Protein AF-A0A2T2RYE1-F1 (afdb_monomer)

Nearest PDB structures (foldseek):
  6z1p-assembly1_BX  TM=4.895E-01  e=3.411E+00  Tetra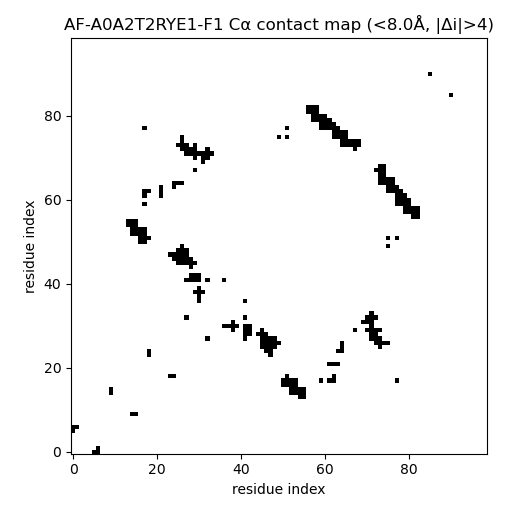hymena thermophila SB210
  4m4d-assembly1_A  TM=4.977E-01  e=5.579E+00  Mus musculus

Solvent-accessible surface area (backbone atoms only — not comparable to full-atom values): 6017 Å² total; per-residue (Å²)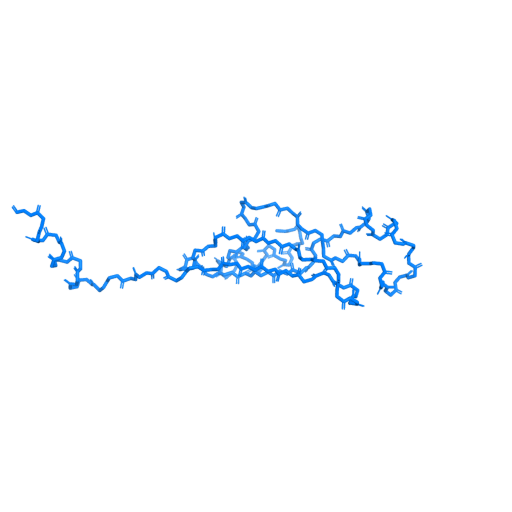: 118,87,51,68,68,54,44,54,51,33,72,75,65,64,42,39,57,50,42,70,94,63,59,87,55,61,23,31,43,31,58,58,29,95,80,73,47,56,49,71,56,18,62,73,67,34,40,57,80,74,85,62,70,40,55,88,75,50,44,73,76,45,47,48,64,52,72,71,81,76,44,34,46,35,50,75,50,73,46,76,43,77,69,85,77,72,50,77,67,56,54,55,53,61,58,65,76,75,115

pLDDT: mean 90.67, std 11.06, range [52.09, 98.5]

Structure (mmCIF, N/CA/C/O backbone):
data_AF-A0A2T2RYE1-F1
#
_entry.id   AF-A0A2T2RYE1-F1
#
loop_
_atom_site.group_PDB
_atom_site.id
_atom_site.type_symbol
_atom_site.label_atom_id
_atom_site.label_alt_id
_atom_site.label_comp_id
_atom_site.label_asym_id
_atom_site.label_entity_id
_atom_site.label_seq_id
_atom_site.pdbx_PDB_ins_code
_atom_site.Cartn_x
_atom_site.Cartn_y
_atom_site.Cartn_z
_atom_site.occupancy
_atom_site.B_iso_or_equiv
_atom_site.auth_seq_id
_atom_site.auth_comp_id
_atom_site.auth_asym_id
_atom_site.auth_atom_id
_atom_site.pdbx_PDB_model_num
ATOM 1 N N . MET A 1 1 ? 4.694 0.888 6.649 1.00 77.25 1 MET A N 1
ATOM 2 C CA . MET A 1 1 ? 5.753 1.015 5.628 1.00 77.25 1 MET A CA 1
ATOM 3 C C . MET A 1 1 ? 6.944 1.719 6.240 1.00 77.25 1 MET A C 1
ATOM 5 O O . MET A 1 1 ? 6.804 2.319 7.296 1.00 77.25 1 MET A O 1
ATOM 9 N N . TRP A 1 2 ? 8.107 1.571 5.614 1.00 91.69 2 TRP A N 1
ATOM 10 C CA . TRP A 1 2 ? 9.397 1.680 6.300 1.00 91.69 2 TRP A CA 1
ATOM 11 C C . TRP A 1 2 ? 9.981 3.092 6.364 1.00 91.69 2 TRP A C 1
ATOM 13 O O . TRP A 1 2 ? 10.847 3.344 7.192 1.00 91.69 2 TRP A O 1
ATOM 23 N N . SER A 1 3 ? 9.500 4.031 5.544 1.00 94.62 3 SER A N 1
ATOM 24 C CA . SER A 1 3 ? 9.972 5.419 5.605 1.00 94.62 3 SER A CA 1
ATOM 25 C C . SER A 1 3 ? 9.642 6.054 6.968 1.00 94.62 3 SER A C 1
ATOM 27 O O . SER A 1 3 ? 8.501 5.921 7.423 1.00 94.62 3 SER A O 1
ATOM 29 N N . PRO A 1 4 ? 10.577 6.781 7.609 1.00 97.50 4 PRO A N 1
ATOM 30 C CA . PRO A 1 4 ? 10.294 7.527 8.837 1.00 97.50 4 PRO A CA 1
ATOM 31 C C . PRO A 1 4 ? 9.145 8.533 8.675 1.00 97.50 4 PRO A C 1
ATOM 33 O O . PRO A 1 4 ? 8.328 8.695 9.575 1.00 97.50 4 PRO A O 1
ATOM 36 N N . TYR A 1 5 ? 9.023 9.159 7.499 1.00 97.06 5 TYR A N 1
ATOM 37 C CA . TYR A 1 5 ? 7.926 10.085 7.193 1.00 97.06 5 TYR A CA 1
ATOM 38 C C . TYR A 1 5 ? 6.573 9.378 7.143 1.00 97.06 5 TYR A C 1
ATOM 40 O O . TYR A 1 5 ? 5.576 9.903 7.635 1.00 97.06 5 TYR A O 1
ATOM 48 N N . TYR A 1 6 ? 6.549 8.165 6.586 1.00 96.88 6 TYR A N 1
ATOM 49 C CA . TYR A 1 6 ? 5.349 7.339 6.579 1.00 96.88 6 TYR A CA 1
ATOM 50 C C . TYR A 1 6 ? 4.943 6.951 8.004 1.00 96.88 6 TYR A C 1
ATOM 52 O O . TYR A 1 6 ? 3.770 7.050 8.346 1.00 96.88 6 TYR A O 1
ATOM 60 N N . GLN A 1 7 ? 5.900 6.518 8.831 1.00 96.94 7 GLN A N 1
ATOM 61 C CA . GLN A 1 7 ? 5.636 6.155 10.227 1.00 96.94 7 GLN A CA 1
ATOM 62 C C . GLN A 1 7 ? 5.063 7.355 10.986 1.00 96.94 7 GLN A C 1
ATOM 64 O O . GLN A 1 7 ? 3.956 7.268 11.503 1.00 96.94 7 GLN A O 1
ATOM 69 N N . LYS A 1 8 ? 5.712 8.523 10.884 1.00 98.12 8 LYS A N 1
ATOM 70 C CA . LYS A 1 8 ? 5.221 9.777 11.472 1.00 98.12 8 LYS A CA 1
ATOM 71 C C . LYS A 1 8 ? 3.791 10.129 11.038 1.00 98.12 8 LYS A C 1
ATOM 73 O O . LYS A 1 8 ? 3.002 10.567 11.869 1.00 98.12 8 LYS A O 1
ATOM 78 N N . LEU A 1 9 ? 3.449 9.951 9.757 1.00 97.62 9 LEU A N 1
ATOM 79 C CA . LEU A 1 9 ? 2.096 10.202 9.245 1.00 97.62 9 LEU A CA 1
ATOM 80 C C . LEU A 1 9 ? 1.062 9.284 9.907 1.00 97.62 9 LEU A C 1
ATOM 82 O O . LEU A 1 9 ? 0.006 9.739 10.334 1.00 97.62 9 LEU A O 1
ATOM 86 N N . VAL A 1 10 ? 1.349 7.989 9.970 1.00 97.81 10 VAL A N 1
ATOM 87 C CA . VAL A 1 10 ? 0.416 6.963 10.457 1.00 97.81 10 VAL A CA 1
ATOM 88 C C . VAL A 1 10 ? 0.253 7.075 11.968 1.00 97.81 10 VAL A C 1
ATOM 90 O O . VAL A 1 10 ? -0.871 7.069 12.457 1.00 97.81 10 VAL A O 1
ATOM 93 N N . ASP A 1 11 ? 1.354 7.281 12.687 1.00 97.44 11 ASP A N 1
ATOM 94 C CA . ASP A 1 11 ? 1.353 7.459 14.138 1.00 97.44 11 ASP A CA 1
ATOM 95 C C . ASP A 1 11 ? 0.651 8.766 14.535 1.00 97.44 11 ASP A C 1
ATOM 97 O O . ASP A 1 11 ? -0.103 8.799 15.504 1.00 97.44 11 ASP A O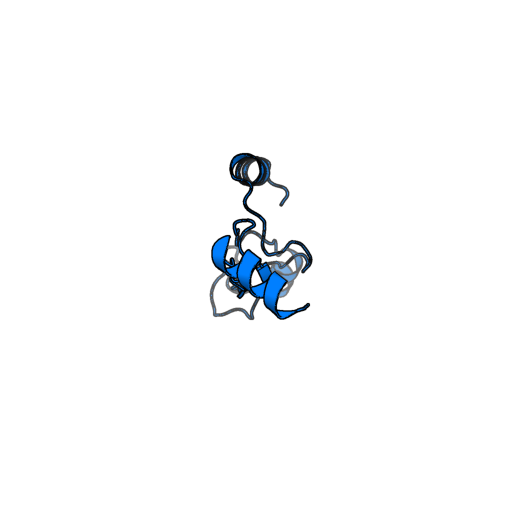 1
ATOM 101 N N . GLY A 1 12 ? 0.841 9.838 13.756 1.00 98.25 12 GLY A N 1
ATOM 102 C CA . GLY A 1 12 ? 0.216 11.138 14.006 1.00 98.25 12 GLY A CA 1
ATOM 103 C C . GLY A 1 12 ? -1.269 11.223 13.640 1.00 98.25 12 GLY A C 1
ATOM 104 O O . GLY 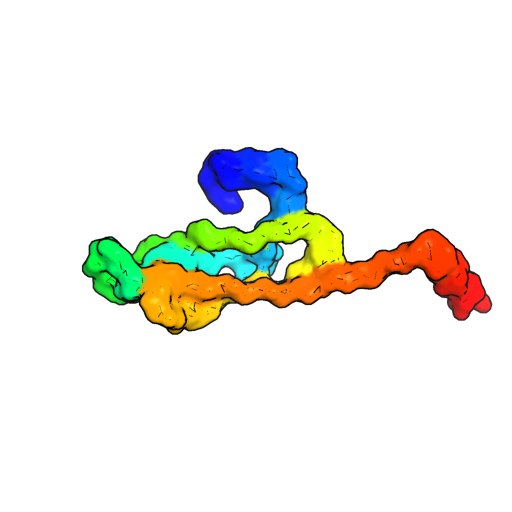A 1 12 ? -1.956 12.118 14.124 1.00 98.25 12 GLY A O 1
ATOM 105 N N . THR A 1 13 ? -1.776 10.324 12.791 1.00 98.12 13 THR A N 1
ATOM 106 C CA . THR A 1 13 ? -3.175 10.356 12.315 1.00 98.12 13 THR A CA 1
ATOM 107 C C . THR A 1 13 ? -4.019 9.183 12.801 1.00 98.12 13 THR A C 1
ATOM 109 O O . THR A 1 13 ? -5.243 9.241 12.723 1.00 98.12 13 THR A O 1
ATOM 112 N N . GLY A 1 14 ? -3.394 8.095 13.257 1.00 97.81 14 GLY A N 1
ATOM 113 C CA . GLY A 1 14 ? -4.080 6.839 13.561 1.00 97.81 14 GLY A CA 1
ATOM 114 C C . GLY A 1 14 ? -4.656 6.128 12.329 1.00 97.81 14 GLY A C 1
ATOM 115 O O . GLY A 1 14 ? -5.388 5.149 12.481 1.00 97.81 14 GLY A O 1
ATOM 116 N N . LEU A 1 15 ? -4.353 6.596 11.111 1.00 98.25 15 LEU A N 1
ATOM 117 C CA . LEU A 1 15 ? -4.833 5.968 9.885 1.00 98.25 15 LEU A CA 1
ATOM 118 C C . LEU A 1 15 ? -4.203 4.590 9.693 1.00 98.25 15 LEU A C 1
ATOM 120 O O . LEU A 1 15 ? -3.024 4.370 9.936 1.00 98.25 15 LEU A O 1
ATOM 124 N N . ILE A 1 16 ? -4.980 3.646 9.186 1.00 97.81 16 ILE A N 1
ATOM 125 C CA . ILE A 1 16 ? -4.583 2.256 9.018 1.00 97.81 16 ILE A CA 1
ATOM 126 C C . ILE A 1 16 ? -4.282 2.006 7.547 1.00 97.81 16 ILE A C 1
ATOM 128 O O . ILE A 1 16 ? -5.080 2.317 6.664 1.00 97.81 16 ILE A O 1
ATOM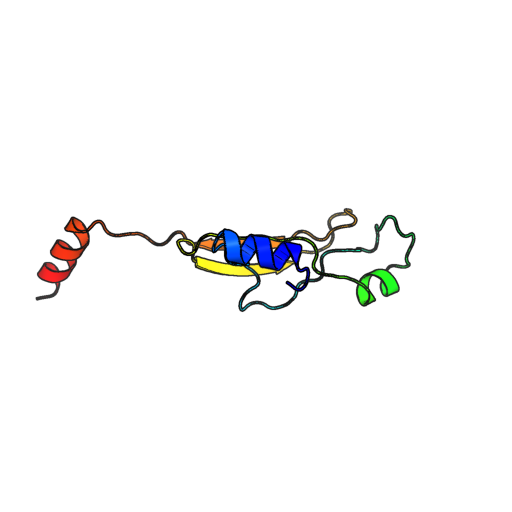 132 N N . ASN A 1 17 ? -3.129 1.399 7.265 1.00 97.69 17 ASN A N 1
ATOM 133 C CA . ASN A 1 17 ? -2.832 0.950 5.910 1.00 97.69 17 ASN A CA 1
ATOM 134 C C . ASN A 1 17 ? -3.733 -0.220 5.531 1.00 97.69 17 ASN A C 1
ATOM 136 O O . ASN A 1 17 ? -3.706 -1.260 6.187 1.00 97.69 17 ASN A O 1
ATOM 140 N N . THR A 1 18 ? -4.443 -0.080 4.420 1.00 97.69 18 THR A N 1
ATOM 141 C CA . THR A 1 18 ? -5.350 -1.108 3.887 1.00 97.69 18 THR A CA 1
ATOM 142 C C . THR A 1 18 ? -4.644 -2.417 3.530 1.00 97.69 18 THR A C 1
ATOM 144 O O . THR A 1 18 ? -5.269 -3.472 3.501 1.00 97.69 18 THR A O 1
ATOM 147 N N . ARG A 1 19 ? -3.319 -2.405 3.331 1.00 96.50 19 ARG A N 1
ATOM 148 C CA . ARG A 1 19 ? -2.518 -3.624 3.130 1.00 96.50 19 ARG A CA 1
ATOM 149 C C . ARG A 1 19 ? -2.350 -4.482 4.382 1.00 96.50 19 ARG A C 1
ATOM 151 O O . ARG A 1 19 ? -1.899 -5.623 4.274 1.00 96.50 19 ARG A O 1
ATOM 158 N N . LYS A 1 20 ? -2.649 -3.951 5.572 1.00 95.50 20 LYS A N 1
ATOM 159 C CA . LYS A 1 20 ? -2.515 -4.692 6.831 1.00 95.50 20 LYS A CA 1
ATOM 160 C C . LYS A 1 20 ? -3.377 -5.960 6.757 1.00 95.50 20 LYS A C 1
ATOM 162 O O . LYS A 1 20 ? -4.591 -5.867 6.654 1.00 95.50 20 LYS A O 1
ATOM 167 N N . GLY A 1 21 ? -2.731 -7.127 6.785 1.00 95.12 21 GLY A N 1
ATOM 168 C CA . GLY A 1 21 ? -3.387 -8.437 6.663 1.00 95.12 21 GLY A CA 1
ATOM 169 C C . GLY A 1 21 ? -3.455 -9.031 5.247 1.00 95.12 21 GLY A C 1
ATOM 170 O O . GLY A 1 21 ? -3.787 -10.202 5.127 1.00 95.12 21 GLY A O 1
ATOM 171 N N . PHE A 1 22 ? -3.088 -8.287 4.194 1.00 96.94 22 PHE A N 1
ATOM 172 C CA . PHE A 1 22 ? -3.157 -8.754 2.793 1.00 96.94 22 PHE A CA 1
ATOM 173 C C . PHE A 1 22 ? -1.790 -8.898 2.109 1.00 96.94 22 PHE A C 1
ATOM 175 O O . PHE A 1 22 ? -1.684 -9.536 1.066 1.00 96.94 22 PHE A O 1
ATOM 182 N N . GLY A 1 23 ? -0.736 -8.329 2.698 1.00 94.69 23 GLY A N 1
ATOM 183 C CA . GLY A 1 23 ? 0.639 -8.472 2.222 1.00 94.69 23 GLY A CA 1
ATOM 184 C C . GLY A 1 23 ? 1.194 -7.221 1.546 1.00 94.69 23 GLY A C 1
ATOM 185 O O . GLY A 1 23 ? 0.662 -6.116 1.667 1.00 94.69 23 GLY A O 1
ATOM 186 N N . ILE A 1 24 ? 2.329 -7.388 0.872 1.00 94.50 24 ILE A N 1
ATOM 187 C CA . ILE A 1 24 ? 3.043 -6.303 0.200 1.00 94.50 24 ILE A CA 1
ATOM 188 C C . ILE A 1 24 ? 2.740 -6.380 -1.292 1.00 94.50 24 ILE A C 1
ATOM 190 O O . ILE A 1 24 ? 2.967 -7.405 -1.927 1.00 94.50 24 ILE A O 1
ATOM 194 N N . PHE A 1 25 ? 2.256 -5.273 -1.853 1.00 94.75 25 PHE A N 1
ATOM 195 C CA . PHE A 1 25 ? 1.921 -5.178 -3.270 1.00 94.75 25 PHE A CA 1
ATOM 196 C C . PHE A 1 25 ? 2.842 -4.168 -3.945 1.00 94.75 25 PHE A C 1
ATOM 198 O O . PHE A 1 25 ? 2.617 -2.969 -3.756 1.00 94.75 25 PHE A O 1
ATOM 205 N N . PRO A 1 26 ? 3.860 -4.628 -4.695 1.00 94.62 26 PRO A N 1
ATOM 206 C CA . PRO A 1 26 ? 4.709 -3.755 -5.489 1.00 94.62 26 PRO A CA 1
ATOM 207 C C . PRO A 1 26 ? 3.880 -3.027 -6.544 1.00 94.62 26 PRO A C 1
ATOM 209 O O . PRO A 1 26 ? 3.094 -3.659 -7.267 1.00 94.62 26 PRO A O 1
ATOM 212 N N . THR A 1 27 ? 4.030 -1.707 -6.596 1.00 96.81 27 THR A N 1
ATOM 213 C CA . THR A 1 27 ? 3.251 -0.842 -7.486 1.00 96.81 27 THR A CA 1
ATOM 214 C C . THR A 1 27 ? 4.114 -0.078 -8.474 1.00 96.81 27 THR A C 1
ATOM 216 O O . THR A 1 27 ? 3.616 0.241 -9.544 1.00 96.81 27 THR A O 1
ATOM 219 N N . TRP A 1 28 ? 5.400 0.130 -8.194 1.00 96.81 28 TRP A N 1
ATOM 220 C CA . TRP A 1 28 ? 6.322 0.838 -9.082 1.00 96.81 28 TRP A CA 1
ATOM 221 C C . TRP A 1 28 ? 7.727 0.231 -9.002 1.00 96.81 28 TRP A C 1
ATOM 223 O O . TRP A 1 28 ? 8.088 -0.237 -7.927 1.00 96.81 28 TRP A O 1
ATOM 233 N N . PRO A 1 29 ? 8.540 0.205 -10.066 1.00 95.81 29 PRO A N 1
ATOM 234 C CA . PRO A 1 29 ? 8.183 0.561 -11.431 1.00 95.81 29 PRO A CA 1
ATOM 235 C C . PRO A 1 29 ? 7.458 -0.583 -12.160 1.00 95.81 29 PRO A C 1
ATOM 237 O O . PRO A 1 29 ? 7.721 -1.761 -11.915 1.00 95.81 29 PRO A O 1
ATOM 240 N N . THR A 1 30 ? 6.564 -0.255 -13.097 1.00 94.31 30 THR A N 1
ATOM 241 C CA . THR A 1 30 ? 6.078 -1.214 -14.112 1.00 94.31 30 THR A CA 1
ATOM 242 C C . THR A 1 30 ? 7.063 -1.325 -15.284 1.00 94.31 30 THR A C 1
ATOM 244 O O . THR A 1 30 ? 8.135 -0.731 -15.271 1.00 94.31 30 THR A O 1
ATOM 247 N N . ALA A 1 31 ? 6.731 -2.085 -16.334 1.00 91.56 31 ALA A N 1
ATOM 248 C CA . ALA A 1 31 ? 7.548 -2.121 -17.552 1.00 91.56 31 ALA A CA 1
ATOM 249 C C . ALA A 1 31 ? 7.585 -0.767 -18.296 1.00 91.56 31 ALA A C 1
ATOM 251 O O . ALA A 1 31 ? 8.578 -0.475 -18.950 1.00 91.56 31 ALA A O 1
ATOM 252 N N . ASN A 1 32 ? 6.560 0.078 -18.140 1.00 91.19 32 ASN A N 1
ATOM 253 C CA . ASN A 1 32 ? 6.483 1.411 -18.750 1.00 91.19 32 ASN A CA 1
ATOM 254 C C . ASN A 1 32 ? 7.120 2.482 -17.852 1.00 91.19 32 ASN A C 1
ATOM 256 O O . ASN A 1 32 ? 6.569 3.562 -17.670 1.00 91.19 32 ASN A O 1
ATOM 260 N N . ASN A 1 33 ? 8.243 2.157 -17.219 1.00 90.69 33 ASN A N 1
ATOM 261 C CA . ASN A 1 33 ? 8.867 3.027 -16.229 1.00 90.69 33 ASN A CA 1
ATOM 262 C C . ASN A 1 33 ? 9.769 4.098 -16.859 1.00 90.69 33 ASN A C 1
ATOM 264 O O . ASN A 1 33 ? 10.397 3.844 -17.888 1.00 90.69 33 ASN A O 1
ATOM 268 N N . PRO A 1 34 ? 9.925 5.261 -16.200 1.00 88.38 34 PRO A N 1
ATOM 269 C CA . PRO A 1 34 ? 10.803 6.332 -16.674 1.00 88.38 34 PRO A CA 1
ATOM 270 C C . PRO A 1 34 ? 12.300 6.010 -16.530 1.00 88.38 34 PRO A C 1
ATOM 272 O O . PRO A 1 34 ? 13.135 6.765 -17.017 1.00 88.38 34 PRO A O 1
ATOM 275 N N . LEU A 1 35 ? 12.661 4.908 -15.862 1.00 89.56 35 LEU A N 1
ATOM 276 C CA . LEU A 1 35 ? 14.054 4.516 -15.627 1.00 89.56 35 LEU A CA 1
ATOM 277 C C . LEU A 1 35 ? 14.678 3.786 -16.828 1.00 89.56 35 LEU A C 1
ATOM 279 O O . LEU A 1 35 ? 15.860 3.454 -16.785 1.00 89.56 35 LEU A O 1
ATOM 283 N N . GLY A 1 36 ? 13.894 3.482 -17.870 1.00 89.50 36 GLY A N 1
ATOM 284 C CA . GLY A 1 36 ? 14.358 2.708 -19.025 1.00 89.50 36 GLY A CA 1
ATOM 285 C C . GLY A 1 36 ? 14.735 1.263 -18.679 1.00 89.50 36 GLY A C 1
ATOM 286 O O . GLY A 1 36 ? 15.440 0.608 -19.445 1.00 89.50 36 GLY A O 1
ATOM 287 N N . LEU A 1 37 ? 14.297 0.757 -17.519 1.00 90.81 37 LEU A N 1
ATOM 288 C CA . LEU A 1 37 ? 14.618 -0.598 -17.086 1.00 90.81 37 LEU A CA 1
ATOM 289 C C . LEU A 1 37 ? 13.847 -1.621 -17.926 1.00 90.81 37 LEU A C 1
ATOM 291 O O . LEU A 1 37 ? 12.640 -1.450 -18.132 1.00 90.81 37 LEU A O 1
ATOM 295 N N . PRO A 1 38 ? 14.483 -2.736 -18.330 1.00 92.75 38 PRO A N 1
ATOM 296 C CA . PRO A 1 38 ? 13.771 -3.815 -18.994 1.00 92.75 38 PRO A CA 1
ATOM 297 C C . PRO A 1 38 ? 12.711 -4.413 -18.056 1.00 92.75 38 PRO A C 1
ATOM 299 O O . PRO A 1 38 ? 12.900 -4.482 -16.839 1.00 92.75 38 PRO A O 1
ATOM 302 N N . GLY A 1 39 ? 11.593 -4.885 -18.619 1.00 89.75 39 GLY A N 1
ATOM 303 C CA . GLY A 1 39 ? 10.411 -5.285 -17.841 1.00 89.75 39 GLY A CA 1
ATOM 304 C C . GLY A 1 39 ? 10.672 -6.339 -16.755 1.00 89.75 39 GLY A C 1
ATOM 305 O O . GLY A 1 39 ? 10.058 -6.287 -15.689 1.00 89.75 39 GLY A O 1
ATOM 306 N N . PHE A 1 40 ? 11.618 -7.261 -16.973 1.00 92.00 40 PHE A N 1
ATOM 307 C CA . PHE A 1 40 ? 12.013 -8.244 -15.956 1.00 92.00 40 PHE A CA 1
ATOM 308 C C . PHE A 1 40 ? 12.729 -7.593 -14.760 1.00 92.00 40 PHE A C 1
ATOM 310 O O . PHE A 1 40 ? 12.468 -7.965 -13.618 1.00 92.00 40 PHE A O 1
ATOM 317 N N . ALA A 1 41 ? 13.586 -6.596 -15.004 1.00 93.62 41 ALA A N 1
ATOM 318 C CA . ALA A 1 41 ? 14.301 -5.876 -13.956 1.00 93.62 41 ALA A CA 1
ATOM 319 C C . ALA A 1 41 ? 13.339 -4.986 -13.164 1.00 93.62 41 ALA A C 1
ATOM 321 O O . ALA A 1 41 ? 13.359 -5.012 -11.936 1.00 93.62 41 ALA A O 1
ATOM 322 N N . ALA A 1 42 ? 12.430 -4.286 -13.853 1.00 92.69 42 ALA A N 1
ATOM 323 C CA . ALA A 1 42 ? 11.379 -3.500 -13.208 1.00 92.69 42 ALA A CA 1
ATOM 324 C C . ALA A 1 42 ? 10.519 -4.363 -12.270 1.00 92.69 42 ALA A C 1
ATOM 326 O O . ALA A 1 42 ? 10.242 -3.972 -11.141 1.00 92.69 42 ALA A O 1
ATOM 327 N N . ARG A 1 43 ? 10.174 -5.589 -12.693 1.00 89.00 43 ARG A N 1
ATOM 328 C CA . ARG A 1 43 ? 9.429 -6.542 -11.859 1.00 89.00 43 ARG A CA 1
ATOM 329 C C . ARG A 1 43 ? 10.195 -6.965 -10.601 1.00 89.00 43 ARG A C 1
ATOM 331 O O . ARG A 1 43 ? 9.574 -7.077 -9.548 1.00 89.00 43 ARG A O 1
ATOM 338 N N . LEU A 1 44 ? 11.500 -7.223 -10.702 1.00 92.69 44 LEU A N 1
ATOM 339 C CA . LEU A 1 44 ? 12.326 -7.661 -9.567 1.00 92.69 44 LEU A CA 1
ATOM 340 C C . LEU A 1 44 ? 12.616 -6.535 -8.568 1.00 92.69 44 LEU A C 1
ATOM 342 O O . LEU A 1 44 ? 12.723 -6.793 -7.374 1.00 92.69 44 LEU A O 1
ATOM 346 N N . LEU A 1 45 ? 12.726 -5.299 -9.052 1.00 94.06 45 LEU A N 1
ATOM 347 C CA . LEU A 1 45 ? 13.058 -4.122 -8.245 1.00 94.06 45 LEU A CA 1
ATOM 348 C C . LEU A 1 45 ? 11.822 -3.329 -7.800 1.00 94.06 45 LEU A C 1
ATOM 350 O O . LEU A 1 45 ? 11.953 -2.235 -7.251 1.00 94.06 45 LEU A O 1
ATOM 354 N N . SER A 1 46 ? 10.618 -3.851 -8.048 1.00 94.81 46 SER A N 1
ATOM 355 C CA . SER A 1 46 ? 9.393 -3.126 -7.740 1.00 94.81 46 SER A CA 1
ATOM 356 C C . SER A 1 46 ? 9.162 -3.002 -6.235 1.00 94.81 46 SER A C 1
ATOM 3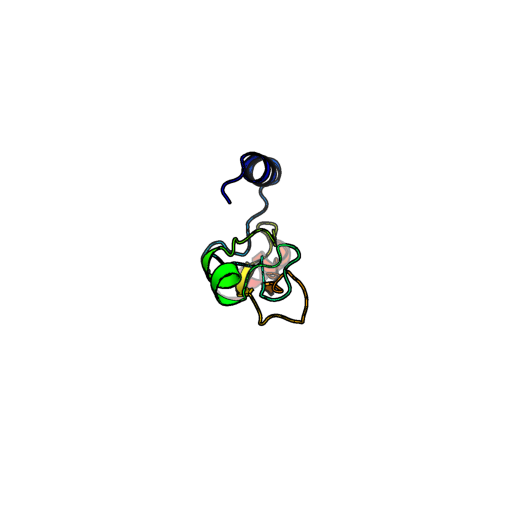58 O O . SER A 1 46 ? 9.231 -3.969 -5.477 1.00 94.81 46 SER A O 1
ATOM 360 N N . ILE A 1 47 ? 8.831 -1.784 -5.817 1.00 95.75 47 ILE A N 1
ATOM 361 C CA . ILE A 1 47 ? 8.543 -1.377 -4.451 1.00 95.75 47 ILE A CA 1
ATOM 362 C C . ILE A 1 47 ? 7.089 -0.878 -4.314 1.00 95.75 47 ILE A C 1
ATOM 364 O O . ILE A 1 47 ? 6.466 -0.426 -5.280 1.00 95.75 47 ILE A O 1
ATOM 368 N N . PRO A 1 48 ? 6.494 -0.994 -3.116 1.00 96.06 48 PRO A N 1
ATOM 369 C CA . PRO A 1 48 ? 5.088 -0.672 -2.875 1.00 96.06 48 PRO A CA 1
ATOM 370 C C . PRO A 1 48 ? 4.904 0.798 -2.459 1.00 96.06 48 PRO A C 1
ATOM 372 O O . PRO A 1 48 ? 4.603 1.059 -1.302 1.00 96.06 48 PRO A O 1
ATOM 375 N N . ILE A 1 49 ? 5.104 1.771 -3.345 1.00 95.69 49 ILE A N 1
ATOM 376 C CA . ILE A 1 49 ? 5.118 3.198 -2.940 1.00 95.69 49 ILE A CA 1
ATOM 377 C C . ILE A 1 49 ? 3.750 3.889 -2.937 1.00 95.69 49 ILE A C 1
ATOM 379 O O . ILE A 1 49 ? 3.623 4.980 -2.393 1.00 95.69 49 ILE A O 1
ATOM 383 N N . ASP A 1 50 ? 2.711 3.261 -3.483 1.00 96.38 50 ASP A N 1
ATOM 384 C CA . ASP A 1 50 ? 1.353 3.817 -3.448 1.00 96.38 50 ASP A CA 1
ATOM 385 C C . ASP A 1 50 ? 0.636 3.373 -2.181 1.00 96.38 50 ASP A C 1
ATOM 387 O O . ASP A 1 50 ? 0.713 2.207 -1.810 1.00 96.38 50 ASP A O 1
ATOM 391 N N . HIS A 1 51 ? -0.097 4.246 -1.499 1.00 96.00 51 HIS A N 1
ATOM 392 C CA . HIS A 1 51 ? -0.758 3.914 -0.236 1.00 96.00 51 HIS A CA 1
ATOM 393 C C . HIS A 1 51 ? -2.245 4.246 -0.283 1.00 96.00 51 HIS A C 1
ATOM 395 O O . HIS A 1 51 ? -2.624 5.326 -0.713 1.00 96.00 51 HIS A O 1
ATOM 401 N N . CYS A 1 52 ? -3.077 3.351 0.250 1.00 97.44 52 CYS A N 1
ATOM 402 C CA . CYS A 1 52 ? -4.448 3.671 0.630 1.00 97.44 52 CYS A CA 1
ATOM 403 C C . CYS A 1 52 ? -4.567 3.496 2.146 1.00 97.44 52 CYS A C 1
ATOM 405 O O . CYS A 1 52 ? -4.267 2.416 2.676 1.00 97.44 52 CYS A O 1
ATOM 407 N N . LEU A 1 53 ? -4.928 4.578 2.833 1.00 97.94 53 LEU A N 1
ATOM 408 C CA . LEU A 1 53 ? -5.048 4.648 4.283 1.00 97.94 53 LEU A CA 1
ATOM 409 C C . LEU A 1 53 ? -6.507 4.934 4.648 1.00 97.94 53 LEU A C 1
ATOM 411 O O . LEU A 1 53 ? -7.142 5.773 4.015 1.00 97.94 53 LEU A O 1
ATOM 415 N N . VAL A 1 54 ? -7.025 4.244 5.660 1.00 98.12 54 VAL A N 1
ATOM 416 C CA . VAL A 1 54 ? -8.413 4.375 6.126 1.00 98.12 54 VAL A CA 1
ATOM 417 C C . VAL A 1 54 ? -8.454 4.625 7.624 1.00 98.12 54 VAL A C 1
ATOM 419 O O . VAL A 1 54 ? -7.523 4.270 8.343 1.00 98.12 54 VAL A O 1
ATOM 422 N N . THR A 1 55 ? -9.530 5.230 8.110 1.00 97.38 55 THR A N 1
ATOM 423 C CA . THR A 1 55 ? -9.776 5.330 9.549 1.00 97.38 55 THR A CA 1
ATOM 424 C C . THR A 1 55 ? -10.276 3.986 10.104 1.00 97.38 55 THR A C 1
ATOM 426 O O . THR A 1 55 ? -10.643 3.085 9.346 1.00 97.38 55 THR A O 1
ATOM 429 N N . SER A 1 56 ? -10.278 3.820 11.430 1.00 95.06 56 SER A N 1
ATOM 430 C CA . SER A 1 56 ? -10.670 2.560 12.087 1.00 95.06 56 SER A CA 1
ATOM 431 C C . SER A 1 56 ? -12.164 2.235 11.973 1.00 95.06 56 SER A C 1
ATOM 433 O O . SER A 1 56 ? -12.581 1.119 12.273 1.00 95.06 56 SER A O 1
ATOM 435 N N . GLU A 1 57 ? -12.974 3.190 11.521 1.00 95.38 57 GLU A N 1
ATOM 436 C CA . GLU A 1 57 ? -14.397 3.015 11.254 1.00 95.38 57 GLU A CA 1
ATOM 437 C C . GLU A 1 57 ? -14.697 2.193 10.009 1.00 95.38 57 GLU A C 1
ATOM 439 O O . GLU A 1 57 ? -15.814 1.700 9.880 1.00 95.38 57 GLU A O 1
ATOM 444 N N . LEU A 1 58 ? -13.738 2.058 9.094 1.00 96.19 58 LEU A N 1
ATOM 445 C CA . LEU A 1 58 ? -13.912 1.295 7.866 1.00 96.19 58 LEU A CA 1
ATOM 446 C C . LEU A 1 58 ? -13.298 -0.089 8.020 1.00 96.19 58 LEU A C 1
ATOM 448 O O . LEU A 1 58 ? -12.158 -0.244 8.460 1.00 96.19 58 LEU A O 1
ATOM 452 N N . GLN A 1 59 ? -14.042 -1.107 7.598 1.00 96.44 59 GLN A N 1
ATOM 453 C CA . GLN A 1 59 ? -13.512 -2.457 7.510 1.00 96.44 59 GLN A CA 1
ATOM 454 C C . GLN A 1 59 ? -12.920 -2.680 6.119 1.00 96.44 59 GLN A C 1
ATOM 456 O O . GLN A 1 59 ? -13.593 -2.490 5.106 1.00 96.44 59 GLN A O 1
ATOM 461 N N . VAL A 1 60 ? -11.664 -3.123 6.076 1.00 97.94 60 VAL A N 1
ATOM 462 C CA . VAL A 1 60 ? -10.993 -3.511 4.831 1.00 97.94 60 VAL A CA 1
ATOM 463 C C . VAL A 1 60 ? -11.290 -4.977 4.552 1.00 97.94 60 VAL A C 1
ATOM 465 O O . VAL A 1 60 ? -10.888 -5.849 5.320 1.00 97.94 60 VAL A O 1
ATOM 468 N N . VAL A 1 61 ? -12.003 -5.244 3.461 1.00 98.12 61 VAL A N 1
ATOM 469 C CA . VAL A 1 61 ? -12.352 -6.608 3.041 1.00 98.12 61 VAL A CA 1
ATOM 470 C C . VAL A 1 61 ? -11.219 -7.225 2.242 1.00 98.12 61 VAL A C 1
ATOM 472 O O . VAL A 1 61 ? -10.894 -8.395 2.424 1.00 98.12 61 VAL A O 1
ATOM 475 N N . GLN A 1 62 ? -10.616 -6.436 1.355 1.00 98.00 62 GLN A N 1
ATOM 476 C CA . GLN A 1 62 ? -9.549 -6.898 0.486 1.00 98.00 62 GLN A CA 1
ATOM 477 C C . GLN A 1 62 ? -8.719 -5.724 -0.017 1.00 98.00 62 GLN A C 1
ATOM 479 O O . GLN A 1 62 ? -9.259 -4.685 -0.388 1.00 98.00 62 GLN A O 1
ATOM 484 N N . THR A 1 63 ? -7.411 -5.940 -0.118 1.00 98.31 63 THR A N 1
ATOM 485 C CA . THR A 1 63 ? -6.496 -5.059 -0.846 1.00 98.31 63 THR A CA 1
ATOM 486 C C . THR A 1 63 ? -5.729 -5.885 -1.862 1.00 98.31 63 THR A C 1
ATOM 488 O O . THR A 1 63 ? -5.207 -6.945 -1.526 1.00 98.31 63 THR A O 1
ATOM 491 N N . ARG A 1 64 ? -5.652 -5.408 -3.105 1.00 97.56 64 ARG A N 1
ATOM 492 C CA . ARG A 1 64 ? -4.924 -6.074 -4.195 1.00 97.56 64 ARG A CA 1
ATOM 493 C C . ARG A 1 64 ? -4.323 -5.050 -5.150 1.00 97.56 64 ARG A C 1
ATOM 495 O O . ARG A 1 64 ? -4.902 -3.989 -5.366 1.00 97.56 64 ARG A O 1
ATOM 502 N N . ALA A 1 65 ? -3.190 -5.380 -5.764 1.00 96.56 65 ALA A N 1
ATOM 503 C CA . ALA A 1 65 ? -2.705 -4.640 -6.929 1.00 96.56 65 ALA A CA 1
ATOM 504 C C . ALA A 1 65 ? -3.256 -5.259 -8.216 1.00 96.56 65 ALA A C 1
ATOM 506 O O . ALA A 1 65 ? -3.211 -6.478 -8.390 1.00 96.56 65 ALA A O 1
ATOM 507 N N . LEU A 1 66 ? -3.736 -4.417 -9.125 1.00 96.81 66 LEU A N 1
ATOM 508 C CA . LEU A 1 66 ? -4.278 -4.831 -10.416 1.00 96.81 66 LEU A CA 1
ATOM 509 C C . LEU A 1 66 ? -3.180 -4.928 -11.484 1.00 96.81 66 LEU A C 1
ATOM 511 O O . LEU A 1 66 ? -2.005 -4.624 -11.240 1.00 96.81 66 LEU A O 1
ATOM 515 N N . SER A 1 67 ? -3.547 -5.422 -12.664 1.00 93.94 67 SER A N 1
ATOM 516 C CA . SER A 1 67 ? -2.666 -5.447 -13.835 1.00 93.94 67 SER A CA 1
ATOM 517 C C . SER A 1 67 ? -2.232 -4.035 -14.232 1.00 93.94 67 SER A C 1
ATOM 519 O O . SER A 1 67 ? -2.913 -3.057 -13.927 1.00 93.94 67 SER A O 1
ATOM 521 N N . SER A 1 68 ? -1.082 -3.926 -14.901 1.00 92.19 68 SER A N 1
ATOM 522 C CA . SER A 1 68 ? -0.643 -2.640 -15.450 1.00 92.19 68 SER A CA 1
ATOM 523 C C . SER A 1 68 ? -1.656 -2.138 -16.482 1.00 92.19 68 SER A C 1
ATOM 525 O O . SER A 1 68 ? -2.174 -2.917 -17.279 1.00 92.19 68 SER A O 1
ATOM 527 N N . VAL A 1 69 ? -1.916 -0.832 -16.449 1.00 94.12 69 VAL A N 1
ATOM 528 C CA . VAL A 1 69 ? -2.843 -0.122 -17.348 1.00 94.12 69 VAL A CA 1
ATOM 529 C C . VAL A 1 69 ? -2.104 0.851 -18.272 1.00 94.12 69 VAL A C 1
ATOM 531 O O . VAL A 1 69 ? -2.672 1.825 -18.746 1.00 94.12 69 VAL A O 1
ATOM 534 N N . GLY A 1 70 ? -0.806 0.622 -18.486 1.00 92.25 70 GLY A N 1
ATOM 535 C CA . GLY A 1 70 ? 0.057 1.483 -19.298 1.00 92.25 70 GLY A CA 1
ATOM 536 C C . GLY A 1 70 ? 0.784 2.590 -18.524 1.00 92.25 70 GLY A C 1
ATOM 537 O O . GLY A 1 70 ? 1.722 3.164 -19.067 1.00 92.25 70 GLY A O 1
ATOM 538 N N . SER A 1 71 ? 0.419 2.839 -17.262 1.00 94.00 71 SER A N 1
ATOM 539 C CA . SER A 1 71 ? 1.171 3.703 -16.338 1.00 94.00 71 SER A CA 1
ATOM 540 C C . SER A 1 71 ? 2.448 3.016 -15.833 1.00 94.00 71 SER A C 1
ATOM 542 O O . SER A 1 71 ? 2.530 1.783 -15.756 1.00 94.00 71 SER A O 1
ATOM 544 N N . ASP A 1 72 ? 3.431 3.825 -15.445 1.00 95.06 72 ASP A N 1
ATOM 545 C CA . ASP A 1 72 ? 4.618 3.429 -14.684 1.00 95.06 72 ASP A CA 1
ATOM 546 C C . ASP A 1 72 ? 4.293 2.915 -13.265 1.00 95.06 72 ASP A C 1
ATOM 548 O O . ASP A 1 72 ? 5.135 2.258 -12.649 1.00 95.06 72 ASP A O 1
ATOM 552 N N . HIS A 1 73 ? 3.058 3.124 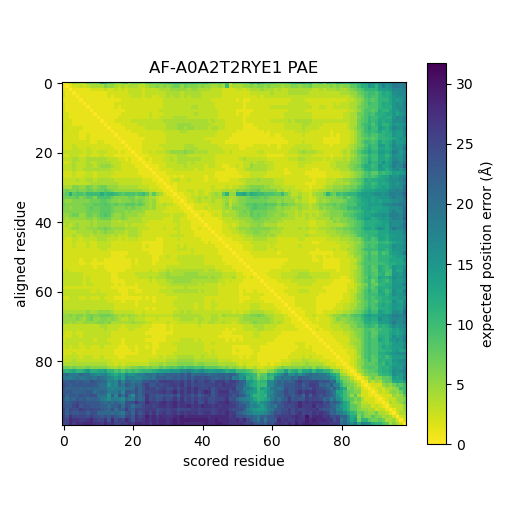-12.792 1.00 97.44 73 HIS A N 1
ATOM 553 C CA . HIS A 1 73 ? 2.481 2.556 -11.575 1.00 97.44 73 HIS A CA 1
ATOM 554 C C . HIS A 1 73 ? 1.408 1.486 -11.863 1.00 97.44 73 HIS A C 1
ATOM 556 O O . HIS A 1 73 ? 0.672 1.525 -12.855 1.00 97.44 73 HIS A O 1
ATOM 562 N N . ARG A 1 74 ? 1.274 0.512 -10.953 1.00 97.19 74 ARG A N 1
ATOM 563 C CA . ARG A 1 74 ? 0.145 -0.431 -10.910 1.00 97.19 74 ARG A CA 1
ATOM 564 C C . ARG A 1 74 ? -0.983 0.136 -10.048 1.00 97.19 74 ARG A C 1
ATOM 566 O O . ARG A 1 74 ? -0.711 0.553 -8.922 1.00 97.19 74 ARG A O 1
ATOM 573 N N . PRO A 1 75 ? -2.248 0.046 -10.491 1.00 97.25 75 PRO A N 1
ATOM 574 C CA . PRO A 1 75 ? -3.380 0.424 -9.657 1.00 97.25 75 PRO A CA 1
ATOM 575 C C . PRO A 1 75 ? -3.488 -0.465 -8.415 1.00 97.25 75 PRO A C 1
ATOM 577 O O . PRO A 1 75 ? -3.257 -1.678 -8.478 1.00 97.25 75 PRO A O 1
ATOM 580 N N . ILE A 1 76 ? -3.921 0.127 -7.304 1.00 97.50 76 ILE A N 1
ATOM 581 C CA . ILE A 1 76 ? -4.372 -0.599 -6.114 1.00 97.50 76 ILE A CA 1
ATOM 582 C C . ILE A 1 76 ? -5.896 -0.534 -6.035 1.00 97.50 76 ILE A C 1
ATOM 584 O O . ILE A 1 76 ? -6.486 0.528 -6.210 1.00 97.50 76 ILE A O 1
ATOM 588 N N . ALA A 1 77 ? -6.527 -1.673 -5.775 1.00 98.00 77 ALA A N 1
ATOM 589 C CA . ALA A 1 77 ? -7.955 -1.771 -5.516 1.00 98.00 77 ALA A CA 1
ATOM 590 C C . ALA A 1 77 ? -8.172 -2.206 -4.068 1.00 98.00 77 ALA A C 1
ATOM 592 O O . ALA A 1 77 ? -7.559 -3.177 -3.606 1.00 98.00 77 ALA A O 1
ATOM 593 N N . VAL A 1 78 ? -9.036 -1.471 -3.371 1.00 98.38 78 VAL A N 1
ATOM 594 C CA . VAL A 1 78 ? -9.399 -1.724 -1.979 1.00 98.38 78 VAL A CA 1
ATOM 595 C C . VAL A 1 78 ? -10.911 -1.843 -1.892 1.00 98.38 78 VAL A C 1
ATOM 597 O O . VAL A 1 78 ? -11.630 -0.917 -2.260 1.00 98.38 78 VAL A O 1
ATOM 600 N N . ASP A 1 79 ? -11.374 -2.977 -1.381 1.00 98.50 79 ASP A N 1
ATOM 601 C CA . ASP A 1 79 ? -12.788 -3.218 -1.129 1.00 98.50 79 ASP A CA 1
ATOM 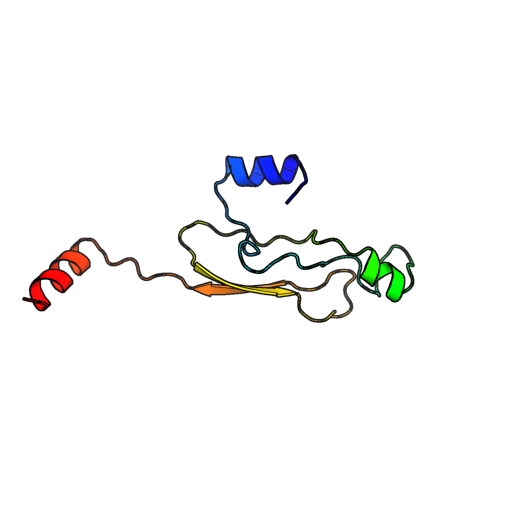602 C C . ASP A 1 79 ? -13.066 -2.897 0.349 1.00 98.50 79 ASP A C 1
ATOM 604 O O . ASP A 1 79 ? -12.405 -3.430 1.250 1.00 98.50 79 ASP A O 1
ATOM 608 N N . LEU A 1 80 ? -14.019 -1.996 0.599 1.00 97.88 80 LEU A N 1
ATOM 609 C CA . LEU A 1 80 ? -14.327 -1.457 1.926 1.00 97.88 80 LEU A CA 1
ATOM 610 C C . LEU A 1 80 ? -15.778 -1.736 2.309 1.00 97.88 80 LEU A C 1
ATOM 612 O O . LEU A 1 80 ? -16.679 -1.671 1.474 1.00 97.88 80 LEU A O 1
ATOM 616 N N . VAL A 1 81 ? -16.003 -1.973 3.597 1.00 97.31 81 VAL A N 1
ATOM 617 C CA . VAL A 1 81 ? -17.334 -2.006 4.208 1.00 97.31 81 VAL A CA 1
ATOM 618 C C . VAL A 1 81 ? -17.440 -0.861 5.201 1.00 97.31 81 VAL A C 1
ATOM 620 O O . VAL A 1 81 ? -16.547 -0.657 6.025 1.00 97.31 81 VAL A O 1
ATOM 623 N N . VAL A 1 82 ? -18.557 -0.139 5.132 1.00 95.38 82 VAL A N 1
ATOM 624 C CA . VAL A 1 82 ? -18.975 0.820 6.156 1.00 95.38 82 VAL A CA 1
ATOM 625 C C . VAL A 1 82 ? -19.868 0.068 7.145 1.00 95.38 82 VAL A C 1
ATOM 627 O O . VAL A 1 82 ? -21.003 -0.271 6.794 1.00 95.38 82 VAL A O 1
ATOM 630 N N . PRO A 1 83 ? -19.395 -0.238 8.364 1.00 87.88 83 PRO A N 1
ATOM 631 C CA . PRO A 1 83 ? -20.210 -0.921 9.353 1.00 87.88 83 PRO A CA 1
ATOM 632 C C . PRO A 1 83 ? -21.404 -0.048 9.734 1.00 87.88 83 PRO A C 1
ATOM 634 O O . PRO A 1 83 ? -21.263 1.153 9.984 1.00 87.88 83 PRO A O 1
ATOM 637 N N . ARG A 1 84 ? -22.592 -0.652 9.841 1.00 84.00 84 ARG A N 1
ATOM 638 C CA . ARG A 1 84 ? -23.728 0.033 10.460 1.00 84.00 84 ARG A CA 1
ATOM 639 C C . ARG A 1 84 ? -23.400 0.295 11.925 1.00 84.00 84 ARG A C 1
ATOM 641 O O . ARG A 1 84 ? -23.272 -0.635 12.719 1.00 84.00 84 ARG A O 1
ATOM 648 N N . ARG A 1 85 ? -23.313 1.569 12.293 1.00 74.19 85 ARG A N 1
ATOM 649 C CA . ARG A 1 85 ? -23.382 1.978 13.693 1.00 74.19 85 ARG A CA 1
ATOM 650 C C . ARG A 1 85 ? -24.853 2.069 14.069 1.00 74.19 85 ARG A C 1
ATOM 652 O O . ARG A 1 85 ? -25.533 2.986 13.625 1.00 74.19 85 ARG A O 1
ATOM 659 N N . TYR A 1 86 ? -25.334 1.124 14.871 1.00 69.62 86 TYR A N 1
ATOM 660 C CA . TYR A 1 86 ? -26.621 1.299 15.536 1.00 69.62 86 TYR A CA 1
ATOM 661 C C . TYR A 1 86 ? -26.524 2.499 16.467 1.00 69.62 86 TYR A C 1
ATOM 663 O O . TYR A 1 86 ? -25.573 2.611 17.250 1.00 69.62 86 TYR A O 1
ATOM 671 N N . THR A 1 87 ? -27.511 3.381 16.398 1.00 73.69 87 THR A N 1
ATOM 672 C CA . THR A 1 87 ? -27.696 4.409 17.418 1.00 73.69 87 THR A CA 1
ATOM 673 C C . THR A 1 87 ? -27.885 3.742 18.785 1.00 73.69 87 THR A C 1
ATOM 675 O O . THR A 1 87 ? -28.348 2.603 18.876 1.00 73.69 87 THR A O 1
ATOM 678 N N . LYS A 1 88 ? -27.550 4.438 19.882 1.00 65.88 88 LYS A N 1
ATOM 679 C CA . LYS A 1 88 ? -27.779 3.911 21.246 1.00 65.88 88 LYS A CA 1
ATOM 680 C C . LYS A 1 88 ? -29.232 3.452 21.456 1.00 65.88 88 LYS A C 1
ATOM 682 O O . LYS A 1 88 ? -29.466 2.476 22.160 1.00 65.88 88 LYS A O 1
ATOM 687 N N . PHE A 1 89 ? -30.179 4.125 20.801 1.00 70.12 89 PHE A N 1
ATOM 688 C CA . PHE A 1 89 ? -31.600 3.782 20.810 1.00 70.12 89 PHE A CA 1
ATOM 689 C C . PHE A 1 89 ? -31.884 2.431 20.130 1.00 70.12 89 PHE A C 1
ATOM 691 O O . PHE A 1 89 ? -32.528 1.562 20.713 1.00 70.12 89 PHE A O 1
ATOM 698 N N . GLU A 1 90 ? -31.342 2.200 18.932 1.00 72.19 90 GLU A N 1
ATOM 699 C CA . GLU A 1 90 ? -31.512 0.927 18.216 1.00 72.19 90 GLU A CA 1
ATOM 700 C C . GLU A 1 90 ? -30.850 -0.252 18.948 1.00 72.19 90 GLU A C 1
ATOM 702 O O . GLU A 1 90 ? -31.363 -1.369 18.912 1.00 72.19 90 GLU A O 1
ATOM 707 N N . GLN A 1 91 ? -29.749 -0.010 19.668 1.00 68.81 91 GLN A N 1
ATOM 708 C CA . GLN A 1 91 ? -29.091 -1.034 20.488 1.00 68.81 91 GLN A CA 1
ATOM 709 C C . GLN A 1 91 ? -29.980 -1.510 21.652 1.00 68.81 91 GLN A C 1
ATOM 711 O O . GLN A 1 91 ? -30.041 -2.710 21.917 1.00 68.81 91 GLN A O 1
ATOM 716 N N . GLN A 1 92 ? -30.706 -0.600 22.318 1.00 68.25 92 GLN A N 1
ATOM 717 C CA . GLN A 1 92 ? -31.627 -0.941 23.415 1.00 68.25 92 GLN A CA 1
ATOM 718 C C . GLN A 1 92 ? -32.864 -1.711 22.932 1.00 68.25 92 GLN A C 1
ATOM 720 O O . GLN A 1 92 ? -33.293 -2.659 23.597 1.00 68.25 92 GLN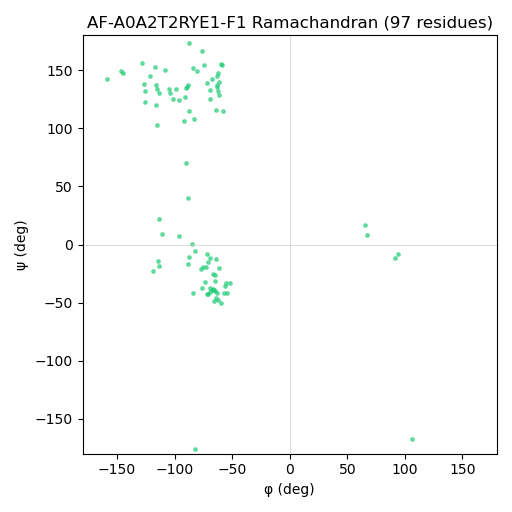 A O 1
ATOM 725 N N . MET A 1 93 ? -33.395 -1.355 21.758 1.00 66.56 93 MET A N 1
ATOM 726 C CA . MET A 1 93 ? -34.548 -2.032 21.152 1.00 66.56 93 MET A CA 1
ATOM 727 C C . MET A 1 93 ? -34.202 -3.447 20.670 1.00 66.56 93 MET A C 1
ATOM 729 O O . MET A 1 93 ? -34.964 -4.383 20.905 1.00 66.56 93 MET A O 1
ATOM 733 N N . HIS A 1 94 ? -33.023 -3.641 20.065 1.00 63.38 94 HIS A N 1
ATOM 734 C CA . HIS A 1 94 ? -32.567 -4.969 19.643 1.00 63.38 94 HIS A CA 1
ATOM 735 C C . HIS A 1 94 ? -32.276 -5.925 20.809 1.00 63.38 94 HIS A C 1
ATOM 737 O O . HIS A 1 94 ? -32.346 -7.138 20.613 1.00 63.38 94 HIS A O 1
ATOM 743 N N . ALA A 1 95 ? -31.954 -5.407 21.999 1.00 64.19 95 ALA A N 1
ATOM 744 C CA . ALA A 1 95 ? -31.745 -6.218 23.198 1.00 64.19 95 ALA A CA 1
ATOM 745 C C . ALA A 1 95 ? -33.067 -6.718 23.813 1.00 64.19 95 ALA A C 1
ATOM 747 O O . ALA A 1 95 ? -33.128 -7.862 24.250 1.00 64.19 95 ALA A O 1
ATOM 748 N N . HIS A 1 96 ? -34.129 -5.903 23.792 1.00 61.53 96 HIS A N 1
ATOM 749 C CA . HIS A 1 96 ? -35.446 -6.262 24.348 1.00 61.53 96 HIS A CA 1
ATOM 750 C C . HIS A 1 96 ? -36.266 -7.203 23.457 1.00 61.53 96 HIS A C 1
ATOM 752 O O . HIS A 1 96 ? -37.168 -7.872 23.939 1.00 61.53 96 HIS A O 1
ATOM 758 N N . GLN A 1 97 ? -35.974 -7.272 22.157 1.00 62.00 97 GLN A N 1
ATOM 759 C CA . GLN A 1 97 ? -36.678 -8.168 21.226 1.00 62.00 97 GLN A CA 1
ATOM 760 C C . GLN A 1 97 ? -36.111 -9.600 21.197 1.00 62.00 97 GLN A C 1
ATOM 762 O O . GLN A 1 97 ? -36.585 -10.425 20.420 1.00 62.00 97 GLN A O 1
ATOM 767 N N . ARG A 1 98 ? -35.071 -9.897 21.990 1.00 60.59 98 ARG A N 1
ATOM 768 C CA . ARG A 1 98 ? -34.440 -11.230 22.081 1.00 60.59 98 ARG A CA 1
ATOM 769 C C . ARG A 1 98 ? -34.685 -11.938 23.424 1.00 60.59 98 ARG A C 1
ATOM 771 O O . ARG A 1 98 ? -34.054 -12.964 23.669 1.00 60.59 98 ARG A O 1
ATOM 778 N N . THR A 1 99 ? -35.560 -11.393 24.267 1.00 52.09 99 THR A N 1
ATOM 779 C CA . THR A 1 99 ? -36.065 -11.987 25.520 1.00 52.09 99 THR A CA 1
ATOM 780 C C . THR A 1 99 ? -37.527 -12.347 25.356 1.00 52.09 99 THR A C 1
ATOM 782 O O . THR A 1 99 ? -37.909 -13.449 25.794 1.00 52.09 99 THR A O 1
#

Mean predicted aligned error: 6.63 Å

Secondary structure (DSSP, 8-state):
---HHHHHHHHHH--EETTTTT-----B--TT-TT---HHHHHHT-B-----EE-TTSEEEEEEEPPP-SSSS--EEEEEE------HHHHHHHHHTT-

Radius of gyration: 19.46 Å; Cα contacts (8 Å, |Δi|>4): 144; chains: 1; bounding box: 51×23×45 Å

Foldseek 3Di:
DPDPVVVCVCVVPVWDWLCVPVDFAFWAAACLAPVVDHRVVRVVPGHRPDTDTHHPQKDWPDWDWDDDPNDSTTDIDTDIDRDDDDDPVNVVVVVVVVD

Sequence (99 aa):
MWSPYYQKLVDGTGLINTRKGFGIFPTWPTANNPLGLPGFAARLLSIPIDHCLVTSELQVVQTRALSSVGSDHRPIAVDLVVPRRYTKFEQQMHAHQRT